Protein AF-A0A3D8M4S2-F1 (afdb_monomer_lite)

Secondary structure (DSSP, 8-state):
-----SEEEEE-HHHHHHHHTTSS-HHHHHHTTSEEEEE-HHHHHHHHHHSPPPTTTTS------------

Organism: NCBI:txid1938339

Structure (mmCIF, N/CA/C/O backbone):
data_AF-A0A3D8M4S2-F1
#
_entry.id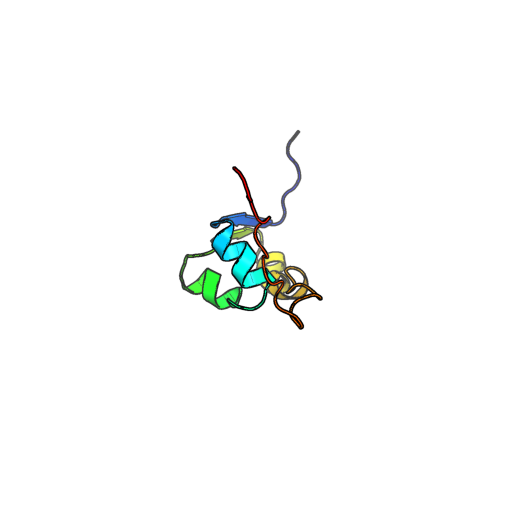   AF-A0A3D8M4S2-F1
#
loop_
_atom_site.group_PDB
_atom_site.id
_atom_site.type_symbol
_atom_site.label_atom_id
_atom_site.label_alt_id
_atom_site.label_comp_id
_atom_site.label_asym_id
_atom_site.label_entity_id
_atom_site.label_seq_id
_atom_site.pdbx_PDB_ins_code
_atom_site.Cartn_x
_atom_site.Cartn_y
_atom_site.Cartn_z
_atom_site.occupancy
_atom_site.B_iso_or_equiv
_atom_site.auth_seq_id
_atom_site.auth_comp_id
_atom_site.auth_asym_id
_atom_site.auth_atom_id
_atom_site.pdbx_PDB_model_num
ATOM 1 N N . MET A 1 1 ? -5.534 -5.308 -25.510 1.00 50.09 1 MET A N 1
ATOM 2 C CA . MET A 1 1 ? -4.288 -5.933 -25.024 1.00 50.09 1 MET A CA 1
ATOM 3 C C . MET A 1 1 ? -4.258 -5.720 -23.521 1.00 50.09 1 MET A C 1
ATOM 5 O O . MET A 1 1 ? -4.282 -4.568 -23.110 1.00 50.09 1 MET A O 1
ATOM 9 N N . GLY A 1 2 ? -4.383 -6.786 -22.729 1.00 54.94 2 GLY A N 1
ATOM 10 C CA . GLY A 1 2 ? -4.308 -6.705 -21.267 1.00 54.94 2 GLY A CA 1
ATOM 11 C C . GLY A 1 2 ? -2.848 -6.748 -20.838 1.00 54.94 2 GLY A C 1
ATOM 12 O O . GLY A 1 2 ? -2.080 -7.519 -21.406 1.00 54.94 2 GLY A O 1
ATOM 13 N N . TYR A 1 3 ? -2.466 -5.888 -19.901 1.00 56.94 3 TYR A N 1
ATOM 14 C CA . TYR A 1 3 ? -1.170 -5.997 -19.241 1.00 56.94 3 TYR A CA 1
ATOM 15 C C . TYR A 1 3 ? -1.182 -7.246 -18.364 1.00 56.94 3 TYR A C 1
ATOM 17 O O . TYR A 1 3 ? -2.214 -7.550 -17.762 1.00 56.94 3 TYR A O 1
ATOM 25 N N . ASP A 1 4 ? -0.062 -7.961 -18.311 1.00 71.81 4 ASP A N 1
ATOM 26 C CA . ASP A 1 4 ? 0.124 -8.996 -17.303 1.00 71.81 4 ASP A CA 1
ATOM 27 C C . ASP A 1 4 ? 0.282 -8.276 -15.959 1.00 71.81 4 ASP A C 1
ATOM 29 O O . ASP A 1 4 ? 1.185 -7.453 -15.789 1.00 71.81 4 ASP A O 1
ATOM 33 N N . VAL A 1 5 ? -0.702 -8.442 -15.077 1.00 67.44 5 VAL A N 1
ATOM 34 C CA . VAL A 1 5 ? -0.769 -7.737 -13.794 1.00 67.44 5 VAL A CA 1
ATOM 35 C C . VAL A 1 5 ? -0.552 -8.764 -12.697 1.00 67.44 5 VAL A C 1
ATOM 37 O O . VAL A 1 5 ? -1.479 -9.474 -12.312 1.00 67.44 5 VAL A O 1
ATOM 40 N N . ASP A 1 6 ? 0.667 -8.789 -12.165 1.00 83.75 6 ASP A N 1
ATOM 41 C CA . ASP A 1 6 ? 1.073 -9.690 -11.080 1.00 83.75 6 ASP A CA 1
ATOM 42 C C . ASP A 1 6 ? 0.321 -9.409 -9.769 1.00 83.75 6 ASP A C 1
ATOM 44 O O . ASP A 1 6 ? 0.068 -10.303 -8.952 1.00 83.75 6 ASP A O 1
ATOM 48 N N . ILE A 1 7 ? -0.042 -8.137 -9.553 1.00 88.19 7 ILE A N 1
ATOM 49 C CA . ILE A 1 7 ? -0.746 -7.687 -8.357 1.00 88.19 7 ILE A CA 1
ATOM 50 C C . ILE A 1 7 ? -1.648 -6.480 -8.634 1.00 88.19 7 ILE A C 1
ATOM 52 O O . ILE A 1 7 ? -1.274 -5.502 -9.279 1.00 88.19 7 ILE A O 1
ATOM 56 N N . TYR A 1 8 ? -2.856 -6.541 -8.093 1.00 90.88 8 TYR A N 1
ATOM 57 C CA . TYR A 1 8 ? -3.868 -5.503 -8.142 1.00 90.88 8 TYR A CA 1
ATOM 58 C C . TYR A 1 8 ? -4.127 -4.960 -6.734 1.00 90.88 8 TYR A C 1
ATOM 60 O O . TYR A 1 8 ? -4.511 -5.698 -5.821 1.00 90.88 8 TYR A O 1
ATOM 68 N N . LEU A 1 9 ? -3.927 -3.652 -6.569 1.00 91.94 9 LEU A N 1
ATOM 69 C CA . LEU A 1 9 ? -4.175 -2.919 -5.329 1.00 91.94 9 LEU A CA 1
ATOM 70 C C . LEU A 1 9 ? -5.408 -2.032 -5.503 1.00 91.94 9 LEU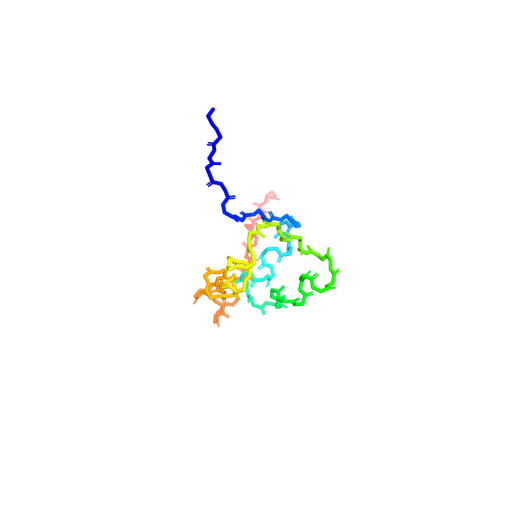 A C 1
ATOM 72 O O . LEU A 1 9 ? -5.469 -1.231 -6.434 1.00 91.94 9 LEU A O 1
ATOM 76 N N . SER A 1 10 ? -6.362 -2.110 -4.577 1.00 95.25 10 SER A N 1
ATOM 77 C CA . SER A 1 10 ? -7.523 -1.216 -4.573 1.00 95.25 10 SER A CA 1
ATOM 78 C C . SER A 1 10 ? -7.781 -0.626 -3.195 1.00 95.25 10 SER A C 1
ATOM 80 O O . SER A 1 10 ? -7.850 -1.343 -2.198 1.00 95.25 10 SER A O 1
ATOM 82 N N . GLY A 1 11 ? -7.962 0.687 -3.156 1.00 94.75 11 GLY A N 1
ATOM 83 C CA . GLY A 1 11 ? -8.213 1.469 -1.954 1.00 94.75 11 GLY A CA 1
ATOM 84 C C . GLY A 1 11 ? -8.456 2.928 -2.327 1.00 94.75 11 GLY A C 1
ATOM 85 O O . GLY A 1 11 ? -8.371 3.309 -3.494 1.00 94.75 11 GLY A O 1
ATOM 86 N N . SER A 1 12 ? -8.766 3.766 -1.340 1.00 96.19 12 SER A N 1
ATOM 87 C CA . SER A 1 12 ? -8.890 5.207 -1.593 1.00 96.19 12 SER A CA 1
ATOM 88 C C . SER A 1 12 ? -7.516 5.859 -1.757 1.00 96.19 12 SER A C 1
ATOM 90 O O . SER A 1 12 ? -6.563 5.474 -1.077 1.00 96.19 12 SER A O 1
ATOM 92 N N . THR A 1 13 ? -7.422 6.920 -2.565 1.00 94.38 13 THR A N 1
ATOM 93 C CA . THR A 1 13 ? -6.198 7.734 -2.695 1.00 94.38 13 THR A CA 1
ATOM 94 C C . THR A 1 13 ? -5.673 8.175 -1.331 1.00 94.38 13 THR A C 1
ATOM 96 O O . THR A 1 13 ? -4.481 8.094 -1.074 1.00 94.38 13 THR A O 1
ATOM 99 N N . LYS A 1 14 ? -6.570 8.533 -0.403 1.00 94.50 14 LYS A N 1
ATOM 100 C CA . LYS A 1 14 ? -6.220 8.899 0.976 1.00 94.50 14 LYS A CA 1
ATOM 101 C C . LYS A 1 14 ? -5.486 7.780 1.722 1.00 94.50 14 LYS A C 1
ATOM 103 O O . LYS A 1 14 ? -4.555 8.069 2.465 1.00 94.50 14 LYS A O 1
ATOM 108 N N . VAL A 1 15 ? -5.899 6.522 1.555 1.00 94.25 15 VAL A N 1
ATOM 109 C CA . VAL A 1 15 ? -5.223 5.367 2.172 1.00 94.25 15 VAL A CA 1
ATOM 110 C C . VAL A 1 15 ? -3.832 5.195 1.572 1.00 94.25 15 VAL A C 1
ATOM 112 O O . VAL A 1 15 ? -2.870 5.102 2.328 1.00 94.25 15 VAL A O 1
ATOM 115 N N . PHE A 1 16 ? -3.714 5.246 0.243 1.00 92.12 16 PHE A N 1
ATOM 116 C CA . PHE A 1 16 ? -2.420 5.169 -0.438 1.00 92.12 16 PHE A CA 1
ATOM 117 C C . PHE A 1 16 ? -1.469 6.287 -0.003 1.00 92.12 16 PHE A C 1
ATOM 119 O O . PHE A 1 16 ? -0.328 6.009 0.347 1.00 92.12 16 PHE A O 1
ATOM 126 N N . THR A 1 17 ? -1.947 7.531 0.069 1.00 91.81 17 THR A N 1
ATOM 127 C CA . THR A 1 17 ? -1.164 8.681 0.535 1.00 91.81 17 THR A CA 1
ATOM 128 C C . THR A 1 17 ? -0.672 8.489 1.966 1.00 91.81 17 THR A C 1
ATOM 130 O O . THR A 1 17 ? 0.505 8.690 2.234 1.00 91.81 17 THR A O 1
ATOM 133 N N . LYS A 1 18 ? -1.537 8.043 2.884 1.00 91.00 18 LYS A N 1
ATOM 134 C CA . LYS A 1 18 ? -1.136 7.785 4.274 1.00 91.00 18 LYS A CA 1
ATOM 135 C C . LYS A 1 18 ? -0.092 6.683 4.396 1.00 91.00 18 LYS A C 1
ATOM 137 O O . LYS A 1 18 ? 0.803 6.799 5.227 1.00 91.00 18 LYS A O 1
ATOM 142 N N . ILE A 1 19 ? -0.199 5.632 3.583 1.00 89.00 19 ILE A N 1
ATOM 143 C CA . ILE A 1 19 ? 0.820 4.578 3.541 1.00 89.00 19 ILE A CA 1
ATOM 144 C C . ILE A 1 19 ? 2.131 5.139 2.993 1.00 89.00 19 ILE A C 1
ATOM 146 O O . ILE A 1 19 ? 3.183 4.935 3.591 1.00 89.00 19 ILE A O 1
ATOM 150 N N . TRP A 1 20 ? 2.065 5.918 1.915 1.00 87.19 20 TRP A N 1
ATOM 151 C CA . TRP A 1 20 ? 3.239 6.514 1.285 1.00 87.19 20 TRP A CA 1
ATOM 152 C C . TRP A 1 20 ? 3.973 7.512 2.192 1.00 87.19 20 TRP A C 1
ATOM 154 O O . TRP A 1 20 ? 5.197 7.580 2.142 1.00 87.19 20 TRP A O 1
ATOM 164 N N . TYR A 1 21 ? 3.260 8.228 3.067 1.00 87.94 21 TYR A N 1
ATOM 165 C CA . TYR A 1 21 ? 3.862 9.093 4.090 1.00 87.94 21 TYR A CA 1
ATOM 166 C C . TYR A 1 21 ? 4.268 8.364 5.383 1.00 87.94 21 TYR A C 1
ATOM 168 O O . TYR A 1 21 ? 4.770 8.993 6.310 1.00 87.94 21 TYR A O 1
ATOM 176 N N . GLY A 1 22 ? 4.043 7.052 5.483 1.00 86.69 22 GLY A N 1
ATOM 177 C CA . GLY A 1 22 ? 4.330 6.283 6.697 1.00 86.69 22 GLY A CA 1
ATOM 178 C C . GLY A 1 22 ? 3.357 6.535 7.859 1.00 86.69 22 GLY A C 1
ATOM 179 O O . GLY A 1 22 ? 3.537 5.979 8.939 1.00 86.69 22 GLY A O 1
ATOM 180 N N . GLU A 1 23 ? 2.292 7.317 7.653 1.00 89.69 23 GLU A N 1
ATOM 181 C CA . GLU A 1 23 ? 1.236 7.571 8.646 1.00 89.69 23 GLU A CA 1
ATOM 182 C C . GLU A 1 23 ? 0.345 6.344 8.895 1.00 89.69 23 GLU A C 1
ATOM 184 O O . GLU A 1 23 ? -0.324 6.237 9.927 1.00 89.69 23 GLU A O 1
ATOM 189 N N . LEU A 1 24 ? 0.277 5.428 7.925 1.00 89.88 24 LEU A N 1
ATOM 190 C CA . LEU A 1 24 ? -0.485 4.189 8.006 1.00 89.88 24 LEU A CA 1
ATOM 191 C C . LEU A 1 24 ? 0.381 3.020 7.545 1.00 89.88 24 LEU A C 1
ATOM 193 O O . LEU A 1 24 ? 0.847 2.992 6.415 1.00 89.88 24 LEU A O 1
ATOM 197 N N . SER A 1 25 ? 0.546 2.011 8.396 1.00 90.19 25 SER A N 1
ATOM 198 C CA . SER A 1 25 ? 1.186 0.763 7.974 1.00 90.19 25 SER A CA 1
ATOM 199 C C . SER A 1 25 ? 0.381 0.089 6.856 1.00 90.19 25 SER A C 1
ATOM 201 O O . SER A 1 25 ? -0.841 -0.048 6.958 1.00 90.19 25 SER A O 1
ATOM 203 N N . LEU A 1 26 ? 1.083 -0.393 5.827 1.00 88.88 26 LEU A N 1
ATOM 204 C CA . LEU A 1 26 ? 0.517 -1.199 4.750 1.00 88.88 26 LEU A CA 1
ATOM 205 C C . LEU A 1 26 ? -0.206 -2.445 5.290 1.00 88.88 26 LEU A C 1
ATOM 207 O O . LEU A 1 26 ? -1.357 -2.692 4.938 1.00 88.88 26 LEU A O 1
ATOM 211 N N . THR A 1 27 ? 0.430 -3.203 6.189 1.00 90.12 27 THR A N 1
ATOM 212 C CA . THR A 1 27 ? -0.161 -4.423 6.766 1.00 90.12 27 THR A CA 1
ATOM 213 C C . THR A 1 27 ? -1.402 -4.109 7.592 1.00 90.12 27 THR A C 1
ATOM 215 O O . THR A 1 27 ? -2.391 -4.837 7.520 1.00 90.12 27 THR A O 1
ATOM 218 N N . LYS A 1 28 ? -1.400 -2.976 8.308 1.00 91.94 28 LYS A N 1
ATOM 219 C CA . LYS A 1 28 ? -2.577 -2.492 9.040 1.00 91.94 28 LYS A CA 1
ATOM 220 C C . LYS A 1 28 ? -3.703 -2.073 8.092 1.00 91.94 28 LYS A C 1
ATOM 222 O O . LYS A 1 28 ? -4.856 -2.382 8.356 1.00 91.94 28 LYS A O 1
ATOM 227 N N . ALA A 1 29 ? -3.389 -1.402 6.983 1.00 93.69 29 ALA 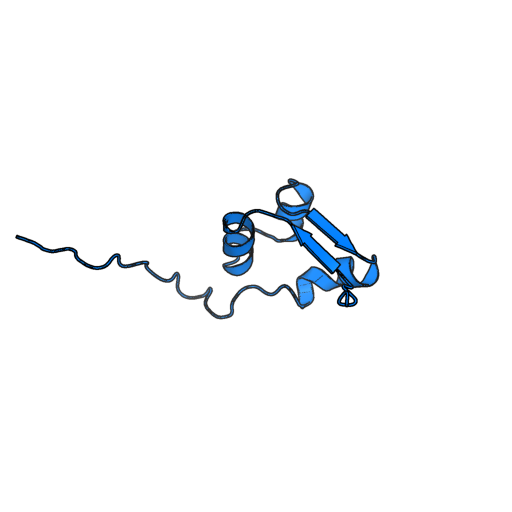A N 1
ATOM 228 C CA . ALA A 1 29 ? -4.388 -1.023 5.986 1.00 93.69 29 ALA A CA 1
ATOM 229 C C . ALA A 1 29 ? -5.071 -2.246 5.353 1.00 93.69 29 ALA A C 1
ATOM 231 O O . ALA A 1 29 ? -6.272 -2.196 5.095 1.00 93.69 29 ALA A O 1
ATOM 232 N N . ILE A 1 30 ? -4.324 -3.333 5.142 1.00 92.69 30 ILE A N 1
ATOM 233 C CA . ILE A 1 30 ? -4.860 -4.607 4.647 1.00 92.69 30 ILE A CA 1
ATOM 234 C C . ILE A 1 30 ? -5.733 -5.279 5.712 1.00 92.69 30 ILE A C 1
ATOM 236 O O . ILE A 1 30 ? -6.860 -5.667 5.421 1.00 92.69 30 ILE A O 1
ATOM 240 N N . ALA A 1 31 ? -5.238 -5.386 6.949 1.00 94.44 31 ALA A N 1
ATOM 241 C CA . ALA A 1 31 ? -5.974 -6.009 8.050 1.00 94.44 31 ALA A CA 1
ATOM 242 C C . ALA A 1 31 ? -7.291 -5.278 8.383 1.00 94.44 31 ALA A C 1
ATOM 244 O O . ALA A 1 31 ? -8.278 -5.922 8.722 1.00 94.44 31 ALA A O 1
ATOM 245 N N . ASP A 1 32 ? -7.316 -3.949 8.239 1.00 96.44 32 ASP A N 1
ATOM 246 C CA . ASP A 1 32 ? -8.497 -3.104 8.457 1.00 96.44 32 ASP A CA 1
ATOM 247 C C . ASP A 1 32 ? -9.464 -3.065 7.241 1.00 96.44 32 ASP A C 1
ATOM 249 O O . ASP A 1 32 ? -10.386 -2.249 7.233 1.00 96.44 32 ASP A O 1
ATOM 253 N N . ASP A 1 33 ? -9.232 -3.857 6.184 1.00 95.94 33 ASP A N 1
ATOM 254 C CA . ASP A 1 33 ? -9.960 -3.841 4.892 1.00 95.94 33 ASP A CA 1
ATOM 255 C C . ASP A 1 33 ? -9.977 -2.464 4.181 1.00 95.94 33 ASP A C 1
ATOM 257 O O . ASP A 1 33 ? -10.802 -2.181 3.312 1.00 95.94 33 ASP A O 1
ATOM 261 N N . LYS A 1 34 ? -9.033 -1.575 4.521 1.00 95.69 34 LYS A N 1
ATOM 262 C CA . LYS A 1 34 ? -8.865 -0.248 3.890 1.00 95.69 34 LYS A CA 1
ATOM 263 C C . LYS A 1 34 ? -8.107 -0.318 2.566 1.00 95.69 34 LYS A C 1
ATOM 265 O O . LYS A 1 34 ? -8.215 0.601 1.750 1.00 95.69 34 LYS A O 1
ATOM 270 N N . LEU A 1 35 ? -7.318 -1.372 2.384 1.00 93.81 35 LEU A N 1
ATOM 271 C CA . LEU A 1 35 ? -6.573 -1.679 1.173 1.00 93.81 35 LEU A CA 1
ATOM 272 C C . LEU A 1 35 ? -6.772 -3.156 0.831 1.00 93.81 35 LEU A C 1
ATOM 274 O O . LEU A 1 35 ? -6.399 -4.029 1.610 1.00 93.81 35 LEU A O 1
ATOM 278 N N . LYS A 1 36 ? -7.309 -3.436 -0.355 1.00 95.31 36 LYS A N 1
ATOM 279 C CA . LYS A 1 36 ? -7.421 -4.799 -0.880 1.00 95.31 36 LYS A CA 1
ATOM 280 C C . LYS A 1 36 ? -6.273 -5.079 -1.830 1.00 95.31 36 LYS A C 1
ATOM 282 O O . LYS A 1 36 ? -5.914 -4.231 -2.647 1.00 95.31 36 LYS A O 1
ATOM 287 N N . VAL A 1 37 ? -5.728 -6.282 -1.713 1.00 92.69 37 VAL A N 1
ATOM 288 C CA . VAL A 1 37 ? -4.582 -6.757 -2.485 1.00 92.69 37 VAL A CA 1
ATOM 289 C C . VAL A 1 37 ? -4.943 -8.108 -3.083 1.00 92.69 37 VAL A C 1
ATOM 291 O O . VAL A 1 37 ? -5.213 -9.061 -2.349 1.00 92.69 37 VAL A O 1
ATOM 294 N N . VAL A 1 38 ? -4.941 -8.188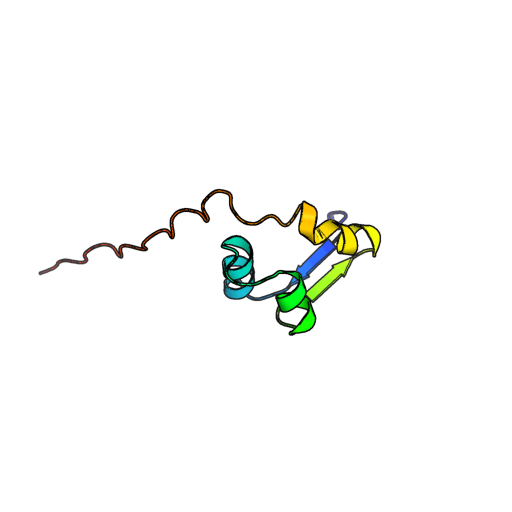 -4.408 1.00 92.19 38 VAL A N 1
ATOM 295 C CA . VAL A 1 38 ? -5.210 -9.409 -5.174 1.00 92.19 38 VAL A CA 1
ATOM 296 C C . VAL A 1 38 ? -3.992 -9.700 -6.040 1.00 92.19 38 VAL A C 1
ATOM 298 O O . VAL A 1 38 ? -3.471 -8.795 -6.670 1.00 92.19 38 VAL A O 1
ATOM 301 N N . GLY A 1 39 ? -3.515 -10.937 -6.053 1.00 89.31 39 GLY A N 1
ATOM 302 C CA . GLY A 1 39 ? -2.309 -11.346 -6.776 1.00 89.31 39 GLY A CA 1
ATOM 303 C C . GLY A 1 39 ? -1.735 -12.620 -6.168 1.00 89.31 39 GLY A C 1
ATOM 304 O O . GLY A 1 39 ? -2.247 -13.100 -5.145 1.00 89.31 39 GLY A O 1
ATOM 305 N N . GLU A 1 40 ? -0.684 -13.170 -6.772 1.00 88.44 40 GLU A N 1
ATOM 306 C CA . GLU A 1 40 ? -0.044 -14.368 -6.225 1.00 88.44 40 GLU A CA 1
ATOM 307 C C . GLU A 1 40 ? 0.589 -14.115 -4.851 1.00 88.44 40 GLU A C 1
ATOM 309 O O . GLU A 1 40 ? 1.026 -13.008 -4.519 1.00 88.44 40 GLU A O 1
ATOM 314 N N . ALA A 1 41 ? 0.653 -15.17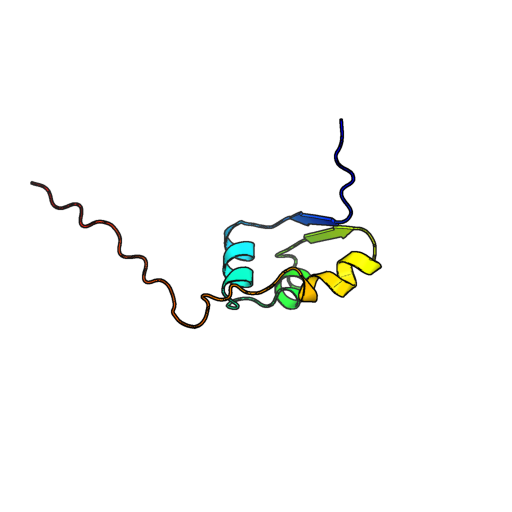3 -4.038 1.00 85.81 41 ALA A N 1
ATOM 315 C CA . ALA A 1 41 ? 1.178 -15.110 -2.678 1.00 85.81 41 ALA A 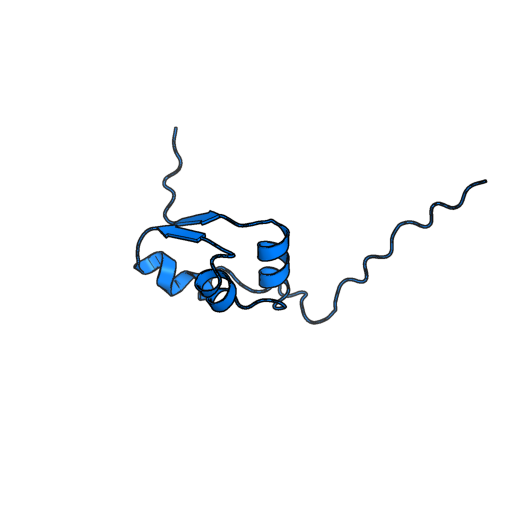CA 1
ATOM 316 C C . ALA A 1 41 ? 2.602 -14.535 -2.629 1.00 85.81 41 ALA A C 1
ATOM 318 O O . ALA A 1 41 ? 2.885 -13.710 -1.762 1.00 85.81 41 ALA A O 1
ATOM 319 N N . THR A 1 42 ? 3.455 -14.906 -3.588 1.00 85.31 42 THR A N 1
ATOM 320 C CA . THR A 1 42 ? 4.839 -14.428 -3.697 1.00 85.31 42 THR A CA 1
ATOM 321 C C . THR A 1 42 ? 4.908 -12.901 -3.783 1.00 85.31 42 THR A C 1
ATOM 323 O O . THR A 1 42 ? 5.636 -12.279 -3.014 1.00 85.31 42 THR A O 1
ATOM 326 N N . TYR A 1 43 ? 4.089 -12.273 -4.633 1.00 85.19 43 TYR A N 1
ATOM 327 C CA . TYR A 1 43 ? 4.060 -10.811 -4.785 1.00 85.19 43 TYR A CA 1
ATOM 328 C C . TYR A 1 43 ? 3.392 -10.101 -3.608 1.00 85.19 43 TYR A C 1
ATOM 330 O O . TYR A 1 43 ? 3.773 -8.992 -3.238 1.00 85.19 43 TYR A O 1
ATOM 338 N N . ARG A 1 44 ? 2.401 -10.744 -2.981 1.00 85.25 44 ARG A N 1
ATOM 339 C CA . ARG A 1 44 ? 1.751 -10.215 -1.775 1.00 85.25 44 ARG A CA 1
ATOM 340 C C . ARG A 1 44 ? 2.694 -10.183 -0.576 1.00 85.25 44 ARG A C 1
ATOM 342 O O . ARG A 1 44 ? 2.600 -9.263 0.230 1.00 85.25 44 ARG A O 1
ATOM 349 N N . GLN A 1 45 ? 3.567 -11.181 -0.450 1.00 84.94 45 GLN A N 1
ATOM 350 C CA . GLN A 1 45 ? 4.526 -11.293 0.652 1.00 84.94 45 GLN A CA 1
ATOM 351 C C . GLN A 1 45 ? 5.665 -10.278 0.525 1.00 84.94 45 GLN A C 1
ATOM 353 O O . GLN A 1 45 ? 6.057 -9.690 1.528 1.00 84.94 45 GLN A O 1
ATOM 358 N N . THR A 1 46 ? 6.134 -10.013 -0.696 1.00 84.44 46 THR A N 1
ATOM 359 C CA . THR A 1 46 ? 7.184 -9.015 -0.957 1.00 84.44 46 THR A CA 1
ATOM 360 C C . THR A 1 46 ? 6.644 -7.594 -1.105 1.00 84.44 46 THR A C 1
ATOM 362 O O . THR A 1 46 ? 7.428 -6.656 -1.194 1.00 84.44 46 THR A O 1
ATOM 365 N N . LEU A 1 47 ? 5.316 -7.397 -1.084 1.00 84.94 47 LEU A N 1
ATOM 366 C CA . LEU A 1 47 ? 4.666 -6.094 -1.276 1.00 84.94 47 LEU A CA 1
ATOM 367 C C . LEU A 1 47 ? 5.272 -4.990 -0.404 1.00 84.94 47 LEU A C 1
ATOM 369 O O . LEU A 1 47 ? 5.475 -3.882 -0.879 1.00 84.94 47 LEU A O 1
ATOM 373 N N . GLN A 1 48 ? 5.588 -5.280 0.858 1.00 80.31 48 GLN A N 1
ATOM 374 C CA . GLN A 1 48 ? 6.148 -4.289 1.780 1.00 80.31 48 GLN A CA 1
ATOM 375 C C . GLN A 1 48 ? 7.569 -3.827 1.403 1.00 80.31 48 GLN A C 1
ATOM 377 O O . GLN A 1 48 ? 7.971 -2.732 1.788 1.00 80.31 48 GLN A O 1
ATOM 382 N N . GLU A 1 49 ? 8.323 -4.637 0.661 1.00 81.88 49 GLU A N 1
ATOM 383 C CA . GLU A 1 49 ? 9.704 -4.338 0.269 1.00 81.88 49 GLU A CA 1
ATOM 384 C C . GLU A 1 49 ? 9.759 -3.320 -0.872 1.00 81.88 49 GLU A C 1
ATOM 386 O O . GLU A 1 49 ? 10.642 -2.465 -0.900 1.00 81.88 49 GLU A O 1
ATOM 391 N N . TRP A 1 50 ? 8.801 -3.389 -1.801 1.00 80.50 50 TRP A N 1
ATOM 392 C CA . TRP A 1 50 ? 8.773 -2.537 -2.991 1.00 80.50 50 TRP A CA 1
ATOM 393 C C . TRP A 1 50 ? 7.665 -1.477 -2.965 1.00 80.50 50 TRP A C 1
ATOM 395 O O . TRP A 1 50 ? 7.809 -0.431 -3.598 1.00 80.50 50 TRP A O 1
ATOM 405 N N . PHE A 1 51 ? 6.590 -1.671 -2.193 1.00 78.50 51 PHE A N 1
ATOM 406 C CA . PHE A 1 51 ? 5.594 -0.636 -1.895 1.00 78.50 51 PHE A CA 1
ATOM 407 C C . PHE A 1 51 ? 6.102 0.251 -0.750 1.00 78.50 51 PHE A C 1
ATOM 409 O O . PHE A 1 51 ? 5.593 0.242 0.374 1.00 78.50 51 PHE A O 1
ATOM 416 N N . GLY A 1 52 ? 7.194 0.954 -1.048 1.00 66.56 52 GLY A N 1
ATOM 417 C CA . GLY A 1 52 ? 7.977 1.719 -0.091 1.00 66.56 52 GLY A CA 1
ATOM 418 C C . GLY A 1 52 ? 7.310 3.015 0.370 1.00 66.56 52 GLY A C 1
ATOM 419 O O . GLY A 1 52 ? 6.538 3.660 -0.343 1.00 66.56 52 GLY A O 1
ATOM 420 N N . ILE A 1 53 ? 7.671 3.414 1.587 1.00 64.75 53 ILE A N 1
ATOM 421 C CA . ILE A 1 53 ? 7.402 4.742 2.138 1.00 64.75 53 ILE A CA 1
ATOM 422 C C . ILE A 1 53 ? 8.282 5.753 1.386 1.00 64.75 53 ILE A C 1
ATOM 424 O O . ILE A 1 53 ? 9.433 5.464 1.055 1.00 64.75 53 ILE A O 1
ATOM 428 N N . SER A 1 54 ? 7.734 6.927 1.080 1.00 66.69 54 SER A N 1
ATOM 429 C CA . SER A 1 54 ? 8.445 7.997 0.383 1.00 66.69 54 SER A CA 1
ATOM 430 C C . SER A 1 54 ? 9.740 8.370 1.108 1.00 66.69 54 SER A C 1
ATOM 432 O O . SER A 1 54 ? 9.750 8.543 2.321 1.00 66.69 54 SER A O 1
ATOM 434 N N . SER A 1 55 ? 10.824 8.610 0.371 1.00 61.78 55 SER A N 1
ATOM 435 C CA . SER A 1 55 ? 12.076 9.143 0.936 1.00 61.78 55 SER A CA 1
ATOM 436 C C . SER A 1 55 ? 11.925 10.563 1.509 1.00 61.78 55 SER A C 1
ATOM 438 O O . SER A 1 55 ? 12.832 11.060 2.168 1.00 61.78 55 SER A O 1
ATOM 440 N N . PHE A 1 56 ? 10.786 11.219 1.256 1.00 59.53 56 PHE A N 1
ATOM 441 C CA . PHE A 1 56 ? 10.455 12.571 1.710 1.00 59.53 56 PHE A CA 1
ATOM 442 C C . PHE A 1 56 ? 9.738 12.612 3.074 1.00 59.53 56 PHE A C 1
ATOM 444 O O . PHE A 1 56 ? 9.293 13.673 3.500 1.00 59.53 56 PHE A O 1
ATOM 451 N N . THR A 1 57 ? 9.602 11.489 3.789 1.00 57.53 57 THR A N 1
ATOM 452 C CA . THR A 1 57 ? 8.854 11.440 5.063 1.00 57.53 57 THR A CA 1
ATOM 453 C C . THR A 1 57 ? 9.566 12.047 6.269 1.00 57.53 57 THR A C 1
ATOM 455 O O . THR A 1 57 ? 9.006 12.055 7.362 1.00 57.53 57 THR A O 1
ATOM 458 N N . THR A 1 58 ? 10.777 12.576 6.107 1.00 55.62 58 THR A N 1
ATOM 459 C CA . THR A 1 58 ? 11.501 13.281 7.176 1.00 55.62 58 THR A CA 1
ATOM 460 C C . THR A 1 58 ? 11.076 14.740 7.346 1.00 55.62 58 THR A C 1
ATOM 462 O O . THR A 1 58 ? 11.301 15.299 8.416 1.00 55.62 58 THR A O 1
ATOM 465 N N . GLU A 1 59 ? 10.392 15.340 6.367 1.00 56.31 59 GLU A N 1
ATOM 466 C CA . GLU A 1 59 ? 9.790 16.670 6.491 1.00 56.31 59 GLU A CA 1
ATOM 467 C C . GLU A 1 59 ? 8.388 16.655 5.881 1.00 56.31 59 GLU A C 1
ATOM 469 O O . GLU A 1 59 ? 8.218 16.569 4.668 1.00 56.31 59 GLU A O 1
ATOM 474 N N . ALA A 1 60 ? 7.359 16.722 6.730 1.00 51.66 60 ALA A N 1
ATOM 475 C CA . ALA A 1 60 ? 5.979 16.849 6.279 1.00 51.66 60 ALA A CA 1
ATOM 476 C C . ALA A 1 60 ? 5.867 18.039 5.306 1.00 51.66 60 ALA A C 1
ATOM 478 O O . ALA A 1 60 ? 6.139 19.171 5.725 1.00 51.66 60 ALA A O 1
ATOM 479 N N . PRO A 1 61 ? 5.459 17.848 4.035 1.00 50.50 61 PRO A N 1
ATOM 480 C CA . PRO A 1 61 ? 5.221 18.980 3.161 1.00 50.50 61 PRO A CA 1
ATOM 481 C C . PRO A 1 61 ? 4.082 19.795 3.771 1.00 50.50 61 PRO A C 1
ATOM 483 O O . PRO A 1 61 ? 2.927 19.365 3.799 1.00 50.50 61 PRO A O 1
ATOM 486 N N . ARG A 1 62 ? 4.401 20.984 4.297 1.00 51.72 62 ARG A N 1
ATOM 487 C CA . ARG A 1 62 ? 3.372 21.971 4.614 1.00 51.72 62 ARG A CA 1
ATOM 488 C C . ARG A 1 62 ? 2.721 22.338 3.297 1.00 51.72 62 ARG A C 1
ATOM 490 O O . ARG A 1 62 ? 3.306 23.052 2.487 1.00 51.72 62 ARG A O 1
ATOM 497 N N . PHE A 1 63 ? 1.503 21.858 3.095 1.00 51.78 63 PHE A N 1
ATOM 498 C CA . PHE A 1 63 ? 0.637 22.410 2.074 1.00 51.78 63 PHE A CA 1
ATOM 499 C C . PHE A 1 63 ? 0.351 23.868 2.450 1.00 51.78 63 PHE A C 1
ATOM 501 O O . PHE A 1 63 ? -0.474 24.150 3.318 1.00 51.78 63 PHE A O 1
ATOM 508 N N . VAL A 1 64 ? 1.084 24.797 1.841 1.00 59.53 64 VAL A N 1
ATOM 509 C CA . VAL A 1 64 ? 0.753 26.220 1.868 1.00 59.53 64 VAL A CA 1
ATOM 510 C C . VAL A 1 64 ? -0.210 26.434 0.709 1.00 59.53 64 VAL A C 1
ATOM 512 O O . VAL A 1 64 ? 0.193 26.390 -0.452 1.00 59.53 64 VAL A O 1
ATOM 515 N N . ALA A 1 65 ? -1.498 26.589 1.019 1.00 52.94 65 ALA A N 1
ATOM 516 C CA . ALA A 1 65 ? -2.475 26.993 0.016 1.00 52.94 65 ALA A CA 1
ATOM 517 C C . ALA A 1 65 ? -2.036 28.342 -0.593 1.00 52.94 65 ALA A C 1
ATOM 519 O O . ALA A 1 65 ? -1.533 29.189 0.151 1.00 52.94 65 ALA A O 1
ATOM 520 N N . PRO A 1 66 ? -2.195 28.563 -1.910 1.00 51.75 66 PRO A N 1
ATOM 521 C CA . PRO A 1 66 ? -1.894 29.862 -2.497 1.00 51.75 66 PRO A CA 1
ATOM 522 C C . PRO A 1 66 ? -2.741 30.944 -1.812 1.00 51.75 66 PRO A C 1
ATOM 524 O O . PRO A 1 66 ? -3.948 30.765 -1.636 1.00 51.75 66 PRO A O 1
ATOM 527 N N . ASP A 1 67 ? -2.096 32.042 -1.403 1.00 62.72 67 ASP A N 1
ATOM 528 C CA . ASP A 1 67 ? -2.766 33.225 -0.852 1.00 62.72 67 ASP A CA 1
ATOM 529 C C . ASP A 1 67 ? -3.636 33.829 -1.961 1.00 62.72 67 ASP A C 1
ATOM 531 O O . ASP A 1 67 ? -3.159 34.580 -2.813 1.00 62.72 67 ASP A O 1
ATOM 535 N N . TYR A 1 68 ? -4.912 33.443 -2.002 1.00 52.41 68 TYR A N 1
ATOM 536 C CA . TYR A 1 68 ? -5.907 34.103 -2.837 1.00 52.41 68 TYR A CA 1
ATOM 537 C C . TYR A 1 68 ? -6.254 35.438 -2.193 1.00 52.41 68 TYR A C 1
ATOM 539 O O . TYR A 1 68 ? -7.271 35.587 -1.516 1.00 52.41 68 TYR A O 1
ATOM 547 N N . ARG A 1 69 ? -5.382 36.419 -2.414 1.00 55.53 69 ARG A N 1
ATOM 548 C CA . ARG A 1 69 ? -5.654 37.803 -2.065 1.00 55.53 69 ARG A CA 1
ATOM 549 C C . ARG A 1 69 ? -6.244 38.525 -3.274 1.00 55.53 69 ARG A C 1
ATOM 551 O O . ARG A 1 69 ? -5.528 38.866 -4.205 1.00 55.53 69 ARG A O 1
ATOM 558 N N . HIS A 1 70 ? -7.554 38.736 -3.224 1.00 43.59 70 HIS A N 1
ATOM 559 C CA . HIS A 1 70 ? -8.279 39.831 -3.876 1.00 43.59 70 HIS A CA 1
ATOM 560 C C . HIS A 1 70 ? -9.488 40.164 -2.989 1.00 43.59 70 HIS A C 1
ATOM 562 O O . HIS A 1 70 ? -10.009 39.250 -2.341 1.00 43.59 70 HIS A O 1
ATOM 568 N N . PRO A 1 71 ? -9.964 41.419 -2.919 1.00 53.00 71 PRO A N 1
ATOM 569 C CA . PRO A 1 71 ? -9.799 42.520 -3.876 1.00 53.00 71 PRO A CA 1
ATOM 570 C C . PRO A 1 71 ? -8.579 43.418 -3.652 1.00 53.00 71 PRO A C 1
ATOM 572 O O . PRO A 1 71 ? -8.246 43.718 -2.484 1.00 53.00 71 PRO A O 1
#

pLDDT: mean 78.24, std 16.51, range [43.59, 96.44]

Sequence (71 aa):
MGYDVDIYLSGSTKVFTKIWYGELSLTKAIADDKLKVVGEATYRQTLQEWFGISSFTTEAPRFVAPDYRHP

Foldseek 3Di:
DDDPDQKDKDADPVQLVCCQLVVDPPVRCVVVVRMDMDHDPVCVVCVDVPSDHHPPNVDDPPPDDPPPDDD

InterPro domains:
  IPR003033 SCP2 sterol-binding domain [PF02036] (4-49)
  IPR036527 SCP2 sterol-binding domain superfamily [SSF55718] (4-53)

Radius of gyration: 16.4 Å; chains: 1; bounding box: 22×58×34 Å